Protein AF-A0A2V6SQY6-F1 (afdb_monomer)

Secondary structure (DSSP, 8-state):
---------HHHHHHHHHHHHHHHHHHHHTT-THHHHHHHHHHHHHHHHHHHHHHHHHHHHH----TT-HHHHHHHHHHHHHHHHHHHHHHHHHHHHHHHHHT---S-------S----

Nearest PDB structures (foldseek):
  7a0g-assembly1_EEE  TM=5.082E-01  e=3.969E+00  Serratia marcescens
  8qae-assembly2_C-2  TM=4.032E-01  e=2.408E+00  synthetic construct
  8b6h-assembly1_EG  TM=2.351E-01  e=9.649E+00  Tetrahymena thermophila SB210

Radius of gyration: 26.0 Å; Cα contacts (8 Å, |Δi|>4): 84; chains: 1; bounding box: 54×72×70 Å

Structure (mmCIF, N/CA/C/O backbone):
data_AF-A0A2V6SQY6-F1
#
_entry.id   AF-A0A2V6SQY6-F1
#
loop_
_atom_site.group_PDB
_atom_site.id
_atom_site.type_symbol
_atom_site.label_atom_id
_atom_site.label_alt_id
_atom_site.label_comp_id
_atom_site.label_asym_id
_atom_site.label_entity_id
_atom_site.label_seq_id
_atom_site.pdbx_PDB_ins_code
_atom_site.Cartn_x
_atom_site.Cartn_y
_atom_site.Cartn_z
_atom_site.occupancy
_atom_site.B_iso_or_equiv
_atom_site.auth_seq_id
_atom_site.auth_comp_id
_atom_site.auth_asym_id
_atom_site.auth_atom_id
_atom_site.pdbx_PDB_model_num
ATOM 1 N N . ARG A 1 1 ? -31.218 41.087 7.280 1.00 49.12 1 ARG A N 1
ATOM 2 C CA . ARG A 1 1 ? -30.925 39.634 7.186 1.00 49.12 1 ARG A CA 1
ATOM 3 C C . ARG A 1 1 ? -29.531 39.347 7.756 1.00 49.12 1 ARG A C 1
ATOM 5 O O . ARG A 1 1 ? -28.552 39.752 7.157 1.00 49.12 1 ARG A O 1
ATOM 12 N N . ARG A 1 2 ? -29.494 38.678 8.918 1.00 48.53 2 ARG A N 1
ATOM 13 C CA . ARG A 1 2 ? -28.630 37.532 9.281 1.00 48.53 2 ARG A CA 1
ATOM 14 C C . ARG A 1 2 ? -27.118 37.610 8.977 1.00 48.53 2 ARG A C 1
ATOM 16 O O . ARG A 1 2 ? -26.691 37.220 7.900 1.00 48.53 2 ARG A O 1
ATOM 23 N N . ARG A 1 3 ? -26.303 37.914 9.995 1.00 53.31 3 ARG A N 1
ATOM 24 C CA . ARG A 1 3 ? -24.938 37.366 10.115 1.00 53.31 3 ARG A CA 1
ATOM 25 C C . ARG A 1 3 ? -24.987 36.143 11.029 1.00 53.31 3 ARG A C 1
ATOM 27 O O . ARG A 1 3 ? -24.810 36.246 12.236 1.00 53.31 3 ARG A O 1
ATOM 34 N N . GLY A 1 4 ? -25.312 34.994 10.442 1.00 61.53 4 GLY A N 1
ATOM 35 C CA . GLY A 1 4 ? -25.119 33.696 11.081 1.00 61.53 4 GLY A CA 1
ATOM 36 C C . GLY A 1 4 ? -23.665 33.297 10.900 1.00 61.53 4 GLY A C 1
ATOM 37 O O . GLY A 1 4 ? -23.324 32.664 9.907 1.00 61.53 4 GLY A O 1
ATOM 38 N N . VAL A 1 5 ? -22.796 33.725 11.811 1.00 61.88 5 VAL A N 1
ATOM 39 C CA . VAL A 1 5 ? -21.428 33.208 11.849 1.00 61.88 5 VAL A CA 1
ATOM 40 C C . VAL A 1 5 ? -21.548 31.752 12.287 1.00 61.88 5 VAL A C 1
ATOM 42 O O . VAL A 1 5 ? -22.080 31.472 13.362 1.00 61.88 5 VAL A O 1
ATOM 45 N N . SER A 1 6 ? -21.155 30.821 11.418 1.00 61.44 6 SER A N 1
ATOM 46 C CA . SER A 1 6 ? -21.164 29.394 11.733 1.00 61.44 6 SER A CA 1
ATOM 47 C C . SER A 1 6 ? -20.379 29.164 13.027 1.00 61.44 6 SER A C 1
ATOM 49 O O . SER A 1 6 ? -19.166 29.349 13.069 1.00 61.44 6 SER A O 1
ATOM 51 N N . LYS A 1 7 ? -21.075 28.739 14.087 1.00 53.69 7 LYS A N 1
ATOM 52 C CA . LYS A 1 7 ? -20.487 28.321 15.373 1.00 53.69 7 LYS A CA 1
ATOM 53 C C . LYS A 1 7 ? -19.759 26.965 15.258 1.00 53.69 7 LYS A C 1
ATOM 55 O O . LYS A 1 7 ? -19.324 26.402 16.260 1.00 53.69 7 LYS A O 1
ATOM 60 N N . TYR A 1 8 ? -19.637 26.423 14.043 1.00 56.97 8 TYR A N 1
ATOM 61 C CA . TYR A 1 8 ? -18.950 25.174 13.741 1.00 56.97 8 TYR A CA 1
ATOM 62 C C . TYR A 1 8 ? -17.545 25.480 13.220 1.00 56.97 8 TYR A C 1
ATOM 64 O O . TYR A 1 8 ? -17.357 25.817 12.053 1.00 56.97 8 TYR A O 1
ATOM 72 N N . GLY A 1 9 ? -16.548 25.377 14.100 1.00 65.25 9 GLY A N 1
ATOM 73 C CA . GLY A 1 9 ? -15.145 25.463 13.703 1.00 65.25 9 GLY A CA 1
ATOM 74 C C . GLY A 1 9 ? -14.742 24.274 12.825 1.00 65.25 9 GLY A C 1
ATOM 75 O O . GLY A 1 9 ? -15.086 23.132 13.137 1.00 65.25 9 GLY A O 1
ATOM 76 N N . LEU A 1 10 ? -13.972 24.537 11.763 1.00 68.81 10 LEU A N 1
ATOM 77 C CA . LEU A 1 10 ? -13.472 23.534 10.804 1.00 68.81 10 LEU A CA 1
ATOM 78 C C . LEU A 1 10 ? -12.793 22.328 11.481 1.00 68.81 10 LEU A C 1
ATOM 80 O O . LEU A 1 10 ? -12.928 21.199 11.015 1.00 68.81 10 LEU A O 1
ATOM 84 N N . GLY A 1 11 ? -12.138 22.539 12.629 1.00 73.88 11 GLY A N 1
ATOM 85 C CA . GLY A 1 11 ? -11.499 21.467 13.399 1.00 73.88 11 GLY A CA 1
ATOM 86 C C . GLY A 1 11 ? -12.468 20.399 13.926 1.00 73.88 11 GLY A C 1
ATOM 87 O O . GLY A 1 11 ? -12.087 19.235 14.046 1.00 73.88 11 GLY A O 1
ATOM 88 N N . ARG A 1 12 ? -13.734 20.751 14.196 1.00 75.00 12 ARG A N 1
ATOM 89 C CA . ARG A 1 12 ? -14.744 19.777 14.644 1.00 75.00 12 ARG A CA 1
ATOM 90 C C . ARG A 1 12 ? -15.246 18.930 13.479 1.00 75.00 12 ARG A C 1
ATOM 92 O O . ARG A 1 12 ? -15.415 17.729 13.649 1.00 75.00 12 ARG A O 1
ATOM 99 N N . THR A 1 13 ? -15.420 19.524 12.301 1.00 82.94 13 THR A N 1
ATOM 100 C CA . THR A 1 13 ? -15.881 18.811 11.102 1.00 82.94 13 THR A CA 1
ATOM 101 C C . THR A 1 13 ? -14.870 17.758 10.651 1.00 82.94 13 THR A C 1
ATOM 103 O O . THR A 1 13 ? -15.262 16.626 10.391 1.00 82.94 13 THR A O 1
ATOM 106 N N . VAL A 1 14 ? -13.569 18.084 10.638 1.00 84.75 14 VAL A N 1
ATOM 107 C CA . VAL A 1 14 ? -12.508 17.117 10.289 1.00 84.75 14 VAL A CA 1
ATOM 108 C C . VAL A 1 14 ? -12.471 15.958 11.284 1.00 84.75 14 VAL A C 1
ATOM 110 O O . VAL A 1 14 ? -12.418 14.804 10.870 1.00 84.75 14 VAL A O 1
ATOM 113 N N . ARG A 1 15 ? -12.566 16.241 12.592 1.00 84.50 15 ARG A N 1
ATOM 114 C CA . ARG A 1 15 ? -12.588 15.191 13.620 1.00 84.50 15 ARG A CA 1
ATOM 115 C C . ARG A 1 15 ? -13.787 14.261 13.452 1.00 84.50 15 ARG A C 1
ATOM 117 O O . ARG A 1 15 ? -13.608 13.054 13.493 1.00 84.50 15 ARG A O 1
ATOM 124 N N . VAL A 1 16 ? -14.977 14.816 13.221 1.00 87.12 16 VAL A N 1
ATOM 125 C CA . VAL A 1 16 ? -16.194 14.022 12.988 1.00 87.12 16 VAL A CA 1
ATOM 126 C C . VAL A 1 16 ? -16.062 13.169 11.724 1.00 87.12 16 VAL A C 1
ATOM 128 O O . VAL A 1 16 ? -16.469 12.016 11.725 1.00 87.12 16 VAL A O 1
ATOM 131 N N . LEU A 1 17 ? -15.460 13.692 10.654 1.00 88.38 17 LEU A N 1
ATOM 132 C CA . LEU A 1 17 ? -15.274 12.944 9.409 1.00 88.38 17 LEU A CA 1
ATOM 133 C C . LEU A 1 17 ? -14.287 11.778 9.584 1.00 88.38 17 LEU A C 1
ATOM 135 O O . LEU A 1 17 ? -14.573 10.665 9.143 1.00 88.38 17 LEU A O 1
ATOM 139 N N . LEU A 1 18 ? -13.166 12.009 10.276 1.00 88.06 18 LEU A N 1
ATOM 140 C CA . LEU A 1 18 ? -12.207 10.959 10.638 1.00 88.06 18 LEU A CA 1
ATOM 141 C C . LEU A 1 18 ? -12.836 9.901 11.557 1.00 88.06 18 LEU A C 1
ATOM 143 O O . LEU A 1 18 ? -12.584 8.710 11.379 1.00 88.06 18 LEU A O 1
ATOM 147 N N . ASP A 1 19 ? -13.678 10.321 12.501 1.00 90.62 19 ASP A N 1
ATOM 148 C CA . ASP A 1 19 ? -14.378 9.426 13.426 1.00 90.62 19 ASP A CA 1
ATOM 149 C C . ASP A 1 19 ? -15.385 8.537 12.683 1.00 90.62 19 ASP A C 1
ATOM 151 O O . ASP A 1 19 ? -15.361 7.316 12.811 1.00 90.62 19 ASP A O 1
ATOM 155 N N . LEU A 1 20 ? -16.185 9.116 11.782 1.00 90.50 20 LEU A N 1
ATOM 156 C CA . LEU A 1 20 ? -17.099 8.362 10.918 1.00 90.50 20 LEU A CA 1
ATOM 157 C C . LEU A 1 20 ? -16.364 7.370 10.010 1.00 90.50 20 LEU A C 1
ATOM 159 O O . LEU A 1 20 ? -16.831 6.244 9.830 1.00 90.50 20 LEU A O 1
ATOM 163 N N . LEU A 1 21 ? -15.218 7.766 9.446 1.00 88.62 21 LEU A N 1
ATOM 164 C CA . LEU A 1 21 ? -14.379 6.872 8.645 1.00 88.62 21 LEU A CA 1
ATOM 165 C C . LEU A 1 21 ? -13.893 5.699 9.499 1.00 88.62 21 LEU A C 1
ATOM 167 O O . LEU A 1 21 ? -14.022 4.550 9.085 1.00 88.62 21 LEU A O 1
ATOM 171 N N . THR A 1 22 ? -13.410 5.989 10.705 1.00 87.12 22 THR A N 1
ATOM 172 C CA . THR A 1 22 ? -12.917 4.993 11.661 1.00 87.12 22 THR A CA 1
ATOM 173 C C . THR A 1 22 ? -14.022 4.022 12.068 1.00 87.12 22 THR A C 1
ATOM 175 O O . THR A 1 22 ? -13.842 2.813 11.951 1.00 87.12 22 THR A O 1
ATOM 178 N N . VAL A 1 23 ? -15.198 4.522 12.456 1.00 88.88 23 VAL A N 1
ATOM 179 C CA . VAL A 1 23 ? -16.357 3.699 12.830 1.00 88.88 23 VAL A CA 1
ATOM 180 C C . VAL A 1 23 ? -16.814 2.831 11.659 1.00 88.88 23 VAL A C 1
ATOM 182 O O . VAL A 1 23 ? -16.998 1.626 11.824 1.00 88.88 23 VAL A O 1
ATOM 185 N N . LYS A 1 24 ? -16.940 3.398 10.453 1.00 86.19 24 LYS A N 1
ATOM 186 C CA . LYS A 1 24 ? -17.293 2.628 9.252 1.00 86.19 24 LYS A CA 1
ATOM 187 C C . LYS A 1 24 ? -16.254 1.544 8.962 1.00 86.19 24 LYS A C 1
ATOM 189 O O . LYS A 1 24 ? -16.621 0.417 8.640 1.00 86.19 24 LYS A O 1
ATOM 194 N N . PHE A 1 25 ? -14.972 1.878 9.086 1.00 86.81 25 PHE A N 1
ATOM 195 C CA . PHE A 1 25 ? -13.876 0.940 8.888 1.00 86.81 25 PHE A CA 1
ATOM 196 C C . PHE A 1 25 ? -13.937 -0.216 9.894 1.00 86.81 25 PHE A C 1
ATOM 198 O O . PHE A 1 25 ? -13.915 -1.374 9.487 1.00 86.81 25 PHE A O 1
ATOM 205 N N . LEU A 1 26 ? -14.085 0.084 11.186 1.00 85.44 26 LEU A N 1
ATOM 206 C CA . LEU A 1 26 ? -14.214 -0.913 12.252 1.00 85.44 26 LEU A CA 1
ATOM 207 C C . LEU A 1 26 ? -15.434 -1.816 12.043 1.00 85.44 26 LEU A C 1
ATOM 209 O O . LEU A 1 26 ? -15.310 -3.031 12.174 1.00 85.44 26 LEU A O 1
ATOM 213 N N . MET A 1 27 ? -16.586 -1.253 11.665 1.00 82.50 27 MET A N 1
ATOM 214 C CA . MET A 1 27 ? -17.803 -2.038 11.431 1.00 82.50 27 MET A CA 1
ATOM 215 C C . MET A 1 27 ? -17.701 -2.955 10.205 1.00 82.50 27 MET A C 1
ATOM 217 O O . MET A 1 27 ? -18.150 -4.095 10.273 1.00 82.50 27 MET A O 1
ATOM 221 N N . SER A 1 28 ? -17.121 -2.490 9.092 1.00 78.31 28 SER A N 1
ATOM 222 C CA . SER A 1 28 ? -17.023 -3.297 7.863 1.00 78.31 28 SER A CA 1
ATOM 223 C C . SER A 1 28 ? -15.827 -4.247 7.829 1.00 78.31 28 SER A C 1
ATOM 225 O O . SER A 1 28 ? -15.929 -5.305 7.215 1.00 78.31 28 SER A O 1
ATOM 227 N N . TYR A 1 29 ? -14.695 -3.879 8.437 1.00 79.19 29 TYR A N 1
ATOM 228 C CA . TYR A 1 29 ? -13.411 -4.568 8.241 1.00 79.19 29 TYR A CA 1
ATOM 229 C C . TYR A 1 29 ? -12.714 -4.976 9.544 1.00 79.19 29 TYR A C 1
ATOM 231 O O . TYR A 1 29 ? -11.664 -5.614 9.488 1.00 79.19 29 TYR A O 1
ATOM 239 N N . GLY A 1 30 ? -13.289 -4.672 10.713 1.00 77.94 30 GLY A N 1
ATOM 240 C CA . GLY A 1 30 ? -12.688 -4.975 12.017 1.00 77.94 30 GLY A CA 1
ATOM 241 C C . GLY A 1 30 ? -12.479 -6.466 12.305 1.00 77.94 30 GLY A C 1
ATOM 242 O O . GLY A 1 30 ? -11.684 -6.804 13.174 1.00 77.94 30 GLY A O 1
ATOM 243 N N . THR A 1 31 ? -13.141 -7.367 11.571 1.00 78.75 31 THR A N 1
ATOM 244 C CA . THR A 1 31 ? -12.971 -8.824 11.714 1.00 78.75 31 THR A CA 1
ATOM 245 C C . THR A 1 31 ? -12.030 -9.438 10.672 1.00 78.75 31 THR A C 1
ATOM 247 O O . THR A 1 31 ? -11.520 -10.534 10.894 1.00 78.75 31 THR A O 1
ATOM 250 N N . ARG A 1 32 ? -11.804 -8.768 9.531 1.00 86.44 32 ARG A N 1
ATOM 251 C CA . ARG A 1 32 ? -10.995 -9.261 8.395 1.00 86.44 32 ARG A CA 1
ATOM 252 C C . ARG A 1 32 ? -10.217 -8.120 7.718 1.00 86.44 32 ARG A C 1
ATOM 254 O O . ARG A 1 32 ? -10.480 -7.785 6.558 1.00 86.44 32 ARG A O 1
ATOM 261 N N . PRO A 1 33 ? -9.253 -7.502 8.418 1.00 86.31 33 PRO A N 1
ATOM 262 C C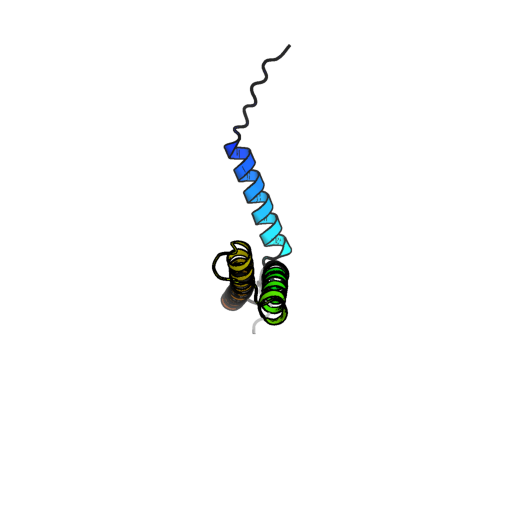A . PRO A 1 33 ? -8.533 -6.328 7.923 1.00 86.31 33 PRO A CA 1
ATOM 263 C C . PRO A 1 33 ? -7.665 -6.611 6.685 1.00 86.31 33 PRO A C 1
ATOM 265 O O . PRO A 1 33 ? -7.372 -5.681 5.929 1.00 86.31 33 PRO A O 1
ATOM 268 N N . ILE A 1 34 ? -7.307 -7.873 6.403 1.00 91.94 34 ILE A N 1
ATOM 269 C CA . ILE A 1 34 ? -6.564 -8.223 5.184 1.00 91.94 34 ILE A CA 1
ATOM 270 C C . ILE A 1 34 ? -7.358 -7.937 3.904 1.00 91.94 34 ILE A C 1
ATOM 272 O O . ILE A 1 34 ? -6.762 -7.666 2.869 1.00 91.94 34 ILE A O 1
ATOM 276 N N . GLN A 1 35 ? -8.693 -7.960 3.946 1.00 90.19 35 GLN A N 1
ATOM 277 C CA . GLN A 1 35 ? -9.505 -7.807 2.735 1.00 90.19 35 GLN A CA 1
ATOM 278 C C . GLN A 1 35 ? -9.396 -6.400 2.141 1.00 90.19 35 GLN A C 1
ATOM 280 O O . GLN A 1 35 ? -9.376 -6.246 0.923 1.00 90.19 35 GLN A O 1
ATOM 285 N N . ILE A 1 36 ? -9.286 -5.377 2.989 1.00 91.75 36 ILE A N 1
ATOM 286 C CA . ILE A 1 36 ? -9.155 -3.989 2.542 1.00 91.75 36 ILE A CA 1
ATOM 287 C C . ILE A 1 36 ? -7.700 -3.629 2.249 1.00 91.75 36 ILE A C 1
ATOM 289 O O . ILE A 1 36 ? -7.385 -3.186 1.146 1.00 91.75 36 ILE A O 1
ATOM 293 N N . PHE A 1 37 ? -6.794 -3.860 3.201 1.00 93.81 37 PHE A N 1
ATOM 294 C CA . PHE A 1 37 ? -5.391 -3.492 3.027 1.00 93.81 37 PHE A CA 1
ATOM 295 C C . PHE A 1 37 ? -4.664 -4.408 2.042 1.00 93.81 37 PHE A C 1
ATOM 297 O O . PHE A 1 37 ? -3.816 -3.938 1.293 1.00 93.81 37 PHE A O 1
ATOM 304 N N . GLY A 1 38 ? -5.027 -5.688 1.975 1.00 94.44 38 GLY A N 1
ATOM 305 C CA . GLY A 1 38 ? -4.495 -6.615 0.980 1.00 94.44 38 GLY A CA 1
ATOM 306 C C . GLY A 1 38 ? -4.908 -6.229 -0.437 1.00 94.44 38 GLY A C 1
ATOM 307 O O . GLY A 1 38 ? -4.051 -6.164 -1.312 1.00 94.44 38 GLY A O 1
ATOM 308 N N . LEU A 1 39 ? -6.183 -5.890 -0.670 1.00 94.88 39 LEU A N 1
ATOM 309 C CA . LEU A 1 39 ? -6.647 -5.456 -1.994 1.00 94.88 39 LEU A CA 1
ATOM 310 C C . LEU A 1 39 ? -5.989 -4.137 -2.425 1.00 94.88 39 LEU A C 1
ATOM 312 O O . LEU A 1 39 ? -5.519 -4.027 -3.557 1.00 94.88 39 LEU A O 1
ATOM 316 N N . LEU A 1 40 ? -5.904 -3.158 -1.518 1.00 95.94 40 LEU A N 1
ATOM 317 C CA . LEU A 1 40 ? -5.193 -1.902 -1.775 1.00 95.94 40 LEU A CA 1
ATOM 318 C C . LEU A 1 40 ? -3.705 -2.142 -2.038 1.00 95.94 40 LEU A C 1
ATOM 320 O O . LEU A 1 40 ? -3.150 -1.581 -2.978 1.00 95.94 40 LEU A O 1
ATOM 324 N N . GLY A 1 41 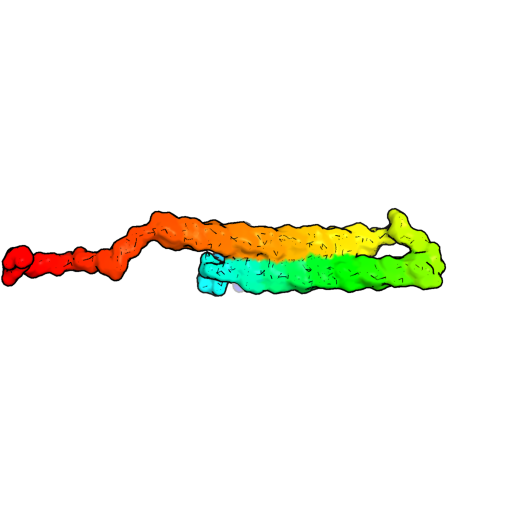? -3.068 -3.003 -1.246 1.00 97.06 41 GLY A N 1
ATOM 325 C CA . GLY A 1 41 ? -1.662 -3.343 -1.401 1.00 97.06 41 GLY A CA 1
ATOM 326 C C . GLY A 1 41 ? -1.360 -4.049 -2.720 1.00 97.06 41 GLY A C 1
ATOM 327 O O . GLY A 1 41 ? -0.391 -3.696 -3.386 1.00 97.06 41 GLY A O 1
ATOM 328 N N . LEU A 1 42 ? -2.225 -4.971 -3.153 1.00 97.31 42 LEU A N 1
ATOM 329 C CA . LEU A 1 42 ? -2.132 -5.612 -4.466 1.00 97.31 42 LEU A CA 1
ATOM 330 C C . LEU A 1 42 ? -2.341 -4.615 -5.609 1.00 97.31 42 LEU A C 1
ATOM 332 O O . LEU A 1 42 ? -1.604 -4.663 -6.589 1.00 97.31 42 LEU A O 1
ATOM 336 N N . GLY A 1 43 ? -3.297 -3.691 -5.485 1.00 97.75 43 GLY A N 1
ATOM 337 C CA . GLY A 1 43 ? -3.529 -2.660 -6.498 1.00 97.75 43 GLY A CA 1
ATOM 338 C C . GLY A 1 43 ? -2.344 -1.703 -6.640 1.00 97.75 43 GLY A C 1
ATOM 339 O O . GLY A 1 43 ? -1.827 -1.503 -7.738 1.00 97.75 43 GLY A O 1
ATOM 340 N N . VAL A 1 44 ? -1.876 -1.144 -5.522 1.00 97.81 44 VAL A N 1
ATOM 341 C CA . VAL A 1 44 ? -0.764 -0.181 -5.487 1.00 97.81 44 VAL A CA 1
ATOM 342 C C . VAL A 1 44 ? 0.557 -0.855 -5.863 1.00 97.81 44 VAL A C 1
ATOM 344 O O . VAL A 1 44 ? 1.275 -0.366 -6.735 1.00 97.81 44 VAL A O 1
ATOM 347 N N . GLY A 1 45 ? 0.857 -2.007 -5.262 1.00 97.88 45 GLY A N 1
ATOM 348 C CA . GLY A 1 45 ? 2.064 -2.775 -5.558 1.00 97.88 45 GLY A CA 1
ATOM 349 C C . GLY A 1 45 ? 2.072 -3.306 -6.989 1.00 97.88 45 GLY A C 1
ATOM 350 O O . GLY A 1 45 ? 3.087 -3.202 -7.672 1.00 97.88 45 GLY A O 1
ATOM 351 N N . GLY A 1 46 ? 0.929 -3.791 -7.481 1.00 98.00 46 GLY A N 1
ATOM 352 C CA . GLY A 1 46 ? 0.754 -4.224 -8.866 1.00 98.00 46 GLY A CA 1
ATOM 353 C C . GLY A 1 46 ? 0.988 -3.092 -9.864 1.00 98.00 46 GLY A C 1
ATOM 354 O O . GLY A 1 46 ? 1.719 -3.280 -10.833 1.00 98.00 46 GLY A O 1
ATOM 355 N N . ALA A 1 47 ? 0.464 -1.891 -9.600 1.00 97.75 47 ALA A N 1
ATOM 356 C CA . ALA A 1 47 ? 0.753 -0.713 -10.418 1.00 97.75 47 ALA A CA 1
ATOM 357 C C . ALA A 1 47 ? 2.255 -0.371 -10.425 1.00 97.75 47 ALA A C 1
ATOM 359 O O . ALA A 1 47 ? 2.814 -0.071 -11.481 1.00 97.75 47 ALA A O 1
ATOM 360 N N . GLY A 1 48 ? 2.923 -0.474 -9.271 1.00 97.38 48 GLY A N 1
ATOM 361 C CA . GLY A 1 48 ? 4.374 -0.315 -9.161 1.00 97.38 48 GLY A CA 1
ATOM 362 C C . GLY A 1 48 ? 5.159 -1.348 -9.976 1.00 97.38 48 GLY A C 1
ATOM 363 O O . GLY A 1 48 ? 6.090 -0.981 -10.689 1.00 97.38 48 GLY A O 1
ATOM 364 N N . LEU A 1 49 ? 4.750 -2.621 -9.936 1.00 97.31 49 LEU A N 1
ATOM 365 C CA . LEU A 1 49 ? 5.362 -3.699 -10.720 1.00 97.31 49 LEU A CA 1
ATOM 366 C C . LEU A 1 49 ? 5.162 -3.506 -12.224 1.00 97.31 49 LEU A C 1
ATOM 368 O O . LEU A 1 49 ? 6.105 -3.701 -12.986 1.00 97.31 49 LEU A O 1
ATOM 372 N N . VAL A 1 50 ? 3.970 -3.087 -12.656 1.00 97.38 50 VAL A N 1
ATOM 373 C CA . VAL A 1 50 ? 3.694 -2.778 -14.066 1.00 97.38 50 VAL A CA 1
ATOM 374 C C . VAL A 1 50 ? 4.568 -1.616 -14.534 1.00 97.38 50 VAL A C 1
ATOM 376 O O . VAL A 1 50 ? 5.245 -1.737 -15.553 1.00 97.38 50 VAL A O 1
ATOM 379 N N . LEU A 1 51 ? 4.618 -0.514 -13.779 1.00 95.19 51 LEU A N 1
ATOM 380 C CA . LEU A 1 51 ? 5.466 0.635 -14.111 1.00 95.19 51 LEU A CA 1
ATOM 381 C C . LEU A 1 51 ? 6.950 0.259 -14.149 1.00 95.19 51 LEU A C 1
ATOM 383 O O . LEU A 1 51 ? 7.644 0.598 -15.105 1.00 95.19 51 LEU A O 1
ATOM 387 N N . GLY A 1 52 ? 7.431 -0.472 -13.143 1.00 94.12 52 GLY A N 1
ATOM 388 C CA . GLY A 1 52 ? 8.805 -0.964 -13.093 1.00 94.12 52 GLY A CA 1
ATOM 389 C C . GLY A 1 52 ? 9.125 -1.873 -14.279 1.00 94.12 52 GLY A C 1
ATOM 390 O O . GLY A 1 52 ? 10.133 -1.668 -14.948 1.00 94.12 52 GLY A O 1
ATOM 391 N N . GLY A 1 53 ? 8.230 -2.809 -14.599 1.00 94.12 53 GLY A N 1
ATOM 392 C CA . GLY A 1 53 ? 8.367 -3.727 -15.728 1.00 94.12 53 GLY A CA 1
ATOM 393 C C . GLY A 1 53 ? 8.423 -3.013 -17.078 1.00 94.12 53 GLY A C 1
ATOM 394 O O . GLY A 1 53 ? 9.278 -3.337 -17.900 1.00 94.12 53 GLY A O 1
ATOM 395 N N . LEU A 1 54 ? 7.582 -1.996 -17.293 1.00 93.38 54 LEU A N 1
ATOM 396 C CA . LEU A 1 54 ? 7.613 -1.173 -18.508 1.00 93.38 54 LEU A CA 1
ATOM 397 C C . LEU A 1 54 ? 8.951 -0.433 -18.662 1.00 93.38 54 LEU A C 1
ATOM 399 O O . LEU A 1 54 ? 9.526 -0.418 -19.751 1.00 93.38 54 LEU A O 1
ATOM 403 N N . LEU A 1 55 ? 9.480 0.135 -17.574 1.00 92.06 55 LEU A N 1
ATOM 404 C CA . LEU A 1 55 ? 10.773 0.832 -17.582 1.00 92.06 55 LEU A CA 1
ATOM 405 C C . LEU A 1 55 ? 11.944 -0.134 -17.792 1.00 92.06 55 LEU A C 1
ATOM 407 O O . LEU A 1 55 ? 12.876 0.171 -18.537 1.00 92.06 55 LEU A O 1
ATOM 411 N N . SER A 1 56 ? 11.897 -1.310 -17.166 1.00 90.75 56 SER A N 1
ATOM 412 C CA . SER A 1 56 ? 12.881 -2.373 -17.371 1.00 90.75 56 SER A CA 1
ATOM 413 C C . SER A 1 56 ? 12.868 -2.873 -18.815 1.00 90.75 56 SER A C 1
ATOM 415 O O . SER A 1 56 ? 13.930 -3.036 -19.412 1.00 90.75 56 SER A O 1
ATOM 417 N N . PHE A 1 57 ? 11.688 -3.051 -19.411 1.00 91.75 57 PHE A N 1
ATOM 418 C CA . PHE A 1 57 ? 11.557 -3.421 -20.818 1.00 91.75 57 PHE A CA 1
ATOM 419 C C . PHE A 1 57 ? 12.160 -2.351 -21.737 1.00 91.75 57 PHE A C 1
ATOM 421 O O . PHE A 1 57 ? 12.971 -2.665 -22.609 1.00 91.75 57 PHE A O 1
ATOM 428 N N . GLU A 1 58 ? 11.854 -1.072 -21.497 1.00 89.56 58 GLU A N 1
ATOM 429 C CA . GLU A 1 58 ? 12.446 0.035 -22.253 1.00 89.56 58 GLU A CA 1
ATOM 430 C C . GLU A 1 58 ? 13.978 0.078 -22.118 1.00 89.56 58 GLU A C 1
ATOM 432 O O . GLU A 1 58 ? 14.678 0.300 -23.110 1.00 89.56 58 GLU A O 1
ATOM 437 N N . ARG A 1 59 ? 14.524 -0.191 -20.924 1.00 87.69 59 ARG A N 1
ATOM 438 C CA . ARG A 1 59 ? 15.978 -0.254 -20.696 1.00 87.69 59 ARG A CA 1
ATOM 439 C C . ARG A 1 59 ? 16.656 -1.324 -21.539 1.00 87.69 59 ARG A C 1
ATOM 441 O O . ARG A 1 59 ? 17.763 -1.082 -22.027 1.00 87.69 59 ARG A O 1
ATOM 448 N N . ILE A 1 60 ? 16.035 -2.498 -21.628 1.00 90.06 60 ILE A N 1
ATOM 449 C CA . ILE A 1 60 ? 16.589 -3.674 -22.306 1.00 90.06 60 ILE A CA 1
ATOM 450 C C . ILE A 1 60 ? 16.505 -3.489 -23.822 1.00 90.06 60 ILE A C 1
ATOM 452 O O . ILE A 1 60 ? 17.483 -3.743 -24.514 1.00 90.06 60 ILE A O 1
ATOM 456 N N . VAL A 1 61 ? 15.373 -2.992 -24.332 1.00 91.62 61 VAL A N 1
ATOM 457 C CA . VAL A 1 61 ? 15.140 -2.867 -25.779 1.00 91.62 61 VAL A CA 1
ATOM 458 C C . VAL A 1 61 ? 15.768 -1.604 -26.370 1.00 91.62 61 VAL A C 1
ATOM 460 O O . VAL A 1 61 ? 16.383 -1.668 -27.429 1.00 91.62 61 VAL A O 1
ATOM 463 N N . ARG A 1 62 ? 15.625 -0.443 -25.716 1.00 84.50 62 ARG A N 1
ATOM 464 C CA . ARG A 1 62 ? 16.116 0.850 -26.242 1.00 84.50 62 ARG A CA 1
ATOM 465 C C . ARG A 1 62 ? 17.456 1.284 -25.669 1.00 84.50 62 ARG A C 1
ATOM 467 O O . ARG A 1 62 ? 17.983 2.309 -26.086 1.00 84.50 62 ARG A O 1
ATOM 474 N N . GLY A 1 63 ? 17.984 0.583 -24.667 1.00 82.62 63 GLY A N 1
ATOM 475 C CA . GLY A 1 63 ? 19.215 0.998 -23.996 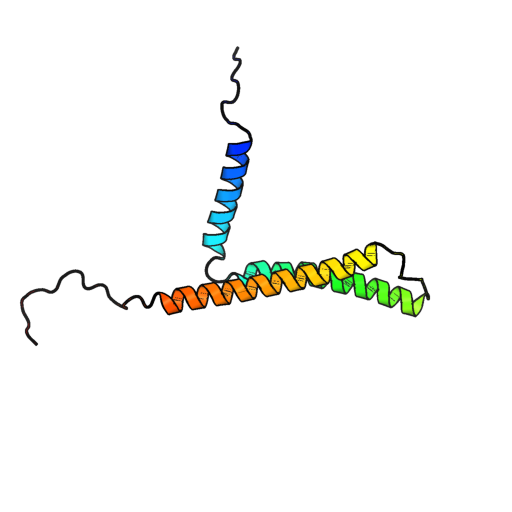1.00 82.62 63 GLY A CA 1
ATOM 476 C C . GLY A 1 63 ? 19.083 2.288 -23.172 1.00 82.62 63 GLY A C 1
ATOM 477 O O . GLY A 1 63 ? 20.096 2.814 -22.717 1.00 82.62 63 GLY A O 1
ATOM 478 N N . SER A 1 64 ? 17.865 2.811 -22.965 1.00 79.19 64 SER A N 1
ATOM 479 C CA . SER A 1 64 ? 17.649 4.116 -22.322 1.00 79.19 64 SER A CA 1
ATOM 480 C C . SER A 1 64 ? 18.152 4.118 -20.873 1.00 79.19 64 SER A C 1
ATOM 482 O O . SER A 1 64 ? 17.767 3.237 -20.107 1.00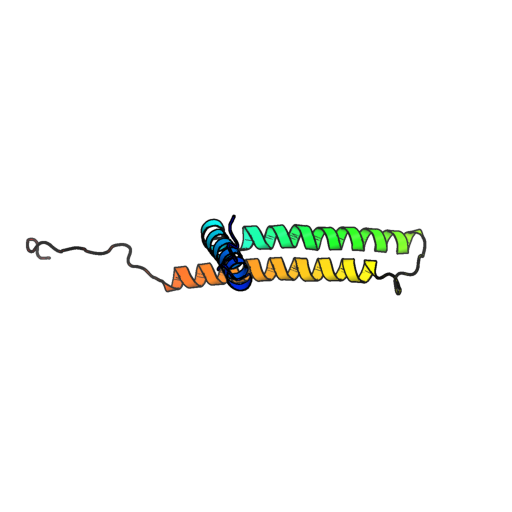 79.19 64 SER A O 1
ATOM 484 N N . PRO A 1 65 ? 18.936 5.118 -20.434 1.00 78.56 65 PRO A N 1
ATOM 485 C CA . PRO A 1 65 ? 19.392 5.206 -19.052 1.00 78.56 65 PRO A CA 1
ATOM 486 C C . PRO A 1 65 ? 18.222 5.384 -18.068 1.00 78.56 65 PRO A C 1
ATOM 488 O O . PRO A 1 65 ? 17.315 6.193 -18.278 1.00 78.56 65 PRO A O 1
ATOM 491 N N . LEU A 1 66 ? 18.266 4.615 -16.974 1.00 75.75 66 LEU A N 1
ATOM 492 C CA . LEU A 1 66 ? 17.233 4.560 -15.927 1.00 75.75 66 LEU A CA 1
ATOM 493 C C . LEU A 1 66 ? 17.533 5.461 -14.719 1.00 75.75 66 LEU A C 1
ATOM 495 O O . LEU A 1 66 ? 16.609 5.882 -14.029 1.00 75.75 66 LEU A O 1
ATOM 499 N N . ALA A 1 67 ? 18.809 5.784 -14.485 1.00 69.44 67 ALA A N 1
ATOM 500 C CA . ALA A 1 67 ? 19.301 6.350 -13.225 1.00 69.44 67 ALA A CA 1
ATOM 501 C C . ALA A 1 67 ? 18.755 7.748 -12.861 1.00 69.44 67 ALA A C 1
ATOM 503 O O . ALA A 1 67 ? 18.751 8.095 -11.688 1.00 69.44 67 ALA A O 1
ATOM 504 N N . ASN A 1 68 ? 18.238 8.521 -13.825 1.00 73.06 68 ASN A N 1
ATOM 505 C CA . ASN A 1 68 ? 17.758 9.897 -13.603 1.00 73.06 68 ASN A CA 1
ATOM 506 C C . ASN A 1 68 ? 16.250 10.075 -13.840 1.00 73.06 68 ASN A C 1
ATOM 508 O O . ASN A 1 68 ? 15.772 11.189 -14.054 1.00 73.06 68 ASN A O 1
ATOM 512 N N . ARG A 1 69 ? 15.477 8.984 -13.854 1.00 82.81 69 ARG A N 1
ATOM 513 C CA . ARG A 1 69 ? 14.035 9.037 -14.125 1.00 82.81 69 ARG A CA 1
ATOM 514 C C . ARG A 1 69 ? 13.260 8.989 -12.796 1.00 82.81 69 ARG A C 1
ATOM 516 O O . ARG A 1 69 ? 13.217 7.924 -12.180 1.00 82.81 69 ARG A O 1
ATOM 523 N N . PRO A 1 70 ? 12.574 10.071 -12.367 1.00 88.31 70 PRO A N 1
ATOM 524 C CA . PRO A 1 70 ? 11.801 10.073 -11.114 1.00 88.31 70 PRO A CA 1
ATOM 525 C C . PRO A 1 70 ? 10.680 9.022 -11.103 1.00 88.31 70 PRO A C 1
ATOM 527 O O . PRO A 1 70 ? 10.257 8.559 -10.048 1.00 88.31 70 PRO A O 1
ATOM 530 N N . ILE A 1 71 ? 10.238 8.582 -12.283 1.00 90.31 71 ILE A N 1
ATOM 531 C CA . ILE A 1 71 ? 9.212 7.550 -12.436 1.00 90.31 71 ILE A CA 1
ATOM 532 C C . ILE A 1 71 ? 9.690 6.150 -12.008 1.00 90.31 71 ILE A C 1
ATOM 534 O O . ILE A 1 71 ? 8.872 5.334 -11.597 1.00 90.31 71 ILE A O 1
ATOM 538 N N . LEU A 1 72 ? 11.005 5.882 -12.027 1.00 91.25 72 LEU A N 1
ATOM 539 C CA . LEU A 1 72 ? 11.568 4.638 -11.493 1.00 91.25 72 LEU A CA 1
ATOM 540 C C . LEU A 1 72 ? 11.492 4.616 -9.964 1.00 91.25 72 LEU A C 1
ATOM 542 O O . LEU A 1 72 ? 11.097 3.609 -9.383 1.00 91.25 72 LEU A O 1
ATOM 546 N N . LEU A 1 73 ? 11.799 5.745 -9.318 1.00 92.75 73 LEU A N 1
ATOM 547 C CA . LEU A 1 73 ? 11.622 5.892 -7.872 1.00 92.75 73 LEU A CA 1
ATOM 548 C C . LEU A 1 73 ? 10.152 5.736 -7.481 1.00 92.75 73 LEU A C 1
ATOM 550 O O . LEU A 1 73 ? 9.859 5.053 -6.505 1.00 92.75 73 LEU A O 1
ATOM 554 N N . LEU A 1 74 ? 9.229 6.300 -8.267 1.00 95.00 74 LEU A N 1
ATOM 555 C CA . LEU A 1 74 ? 7.794 6.108 -8.057 1.00 95.00 74 LEU A CA 1
ATOM 556 C C . LEU A 1 74 ? 7.390 4.632 -8.171 1.00 95.00 74 LEU A C 1
ATOM 558 O O . LEU A 1 74 ? 6.654 4.146 -7.318 1.00 95.00 74 LEU A O 1
ATOM 562 N N . ALA A 1 75 ? 7.882 3.908 -9.181 1.00 95.50 75 ALA A N 1
ATOM 563 C CA . ALA A 1 75 ? 7.594 2.484 -9.344 1.00 95.50 75 ALA A CA 1
ATOM 564 C C . ALA A 1 75 ? 8.050 1.671 -8.121 1.00 95.50 75 ALA A C 1
ATOM 566 O O . ALA A 1 75 ? 7.263 0.914 -7.555 1.00 95.50 75 ALA A O 1
ATOM 567 N N . VAL A 1 76 ? 9.286 1.889 -7.659 1.00 95.25 76 VAL A N 1
ATOM 568 C CA . VAL A 1 76 ? 9.820 1.235 -6.453 1.00 95.25 76 VAL A CA 1
ATOM 569 C C . VAL A 1 76 ? 9.011 1.620 -5.212 1.00 95.25 76 VAL A C 1
ATOM 571 O O . VAL A 1 76 ? 8.648 0.749 -4.424 1.00 95.25 76 VAL A O 1
ATOM 574 N N . LEU A 1 77 ? 8.675 2.903 -5.052 1.00 97.38 77 LEU A N 1
ATOM 575 C CA . LEU A 1 77 ? 7.879 3.391 -3.928 1.00 97.38 77 LEU A CA 1
ATOM 576 C C . LEU A 1 77 ? 6.500 2.726 -3.885 1.00 97.38 77 LEU A C 1
ATOM 578 O O . LEU A 1 77 ? 6.072 2.286 -2.823 1.00 97.38 77 LEU A O 1
ATOM 582 N N . LEU A 1 78 ? 5.823 2.603 -5.028 1.00 97.69 78 LEU A N 1
ATOM 583 C CA . LEU A 1 78 ? 4.526 1.933 -5.125 1.00 97.69 78 LEU A CA 1
ATOM 584 C C . LEU A 1 78 ? 4.621 0.452 -4.740 1.00 97.69 78 LEU A C 1
ATOM 586 O O . LEU A 1 78 ? 3.760 -0.039 -4.014 1.00 97.69 78 LEU A O 1
ATOM 590 N N . VAL A 1 79 ? 5.682 -0.251 -5.152 1.00 97.94 79 VAL A N 1
ATOM 591 C CA . VAL A 1 79 ? 5.918 -1.644 -4.732 1.00 97.94 79 VAL A CA 1
ATOM 592 C C . VAL A 1 79 ? 6.112 -1.736 -3.217 1.00 97.94 79 VAL A C 1
ATOM 594 O O . VAL A 1 79 ? 5.473 -2.566 -2.570 1.00 97.94 79 VAL A O 1
ATOM 597 N N . LEU A 1 80 ? 6.940 -0.864 -2.636 1.00 98.12 80 LEU A N 1
ATOM 598 C CA . LEU A 1 80 ? 7.197 -0.843 -1.193 1.00 98.12 80 LEU A CA 1
ATOM 599 C C . LEU A 1 80 ? 5.935 -0.521 -0.384 1.00 98.12 80 LEU A C 1
ATOM 601 O O . LEU A 1 80 ? 5.633 -1.217 0.584 1.00 98.12 80 LEU A O 1
ATOM 605 N N . VAL A 1 81 ? 5.171 0.489 -0.801 1.00 97.94 81 VAL A N 1
ATOM 606 C CA . VAL A 1 81 ? 3.904 0.868 -0.158 1.00 97.94 81 VAL A CA 1
ATOM 607 C C . VAL A 1 81 ? 2.866 -0.245 -0.305 1.00 97.94 81 VAL A C 1
ATOM 609 O O . VAL A 1 81 ? 2.158 -0.561 0.650 1.00 97.94 81 VAL A O 1
ATOM 612 N N . GLY A 1 82 ? 2.799 -0.894 -1.470 1.00 97.75 82 GLY A N 1
ATOM 613 C CA . GLY A 1 82 ? 1.931 -2.049 -1.689 1.00 97.75 82 GLY A CA 1
ATOM 614 C C . GLY A 1 82 ? 2.248 -3.201 -0.734 1.00 97.75 82 GLY A C 1
ATOM 615 O O . GLY A 1 82 ? 1.355 -3.730 -0.070 1.00 97.75 82 GLY A O 1
ATOM 616 N N . PHE A 1 83 ? 3.533 -3.532 -0.589 1.00 97.81 83 PHE A N 1
ATOM 617 C CA . PHE A 1 83 ? 4.002 -4.540 0.360 1.00 97.81 83 PHE A CA 1
ATOM 618 C C . PHE A 1 83 ? 3.701 -4.163 1.821 1.00 97.81 83 PHE A C 1
ATOM 620 O O . PHE A 1 83 ? 3.272 -5.012 2.609 1.00 97.81 83 PHE A O 1
ATOM 627 N N . GLN A 1 84 ? 3.868 -2.890 2.188 1.00 97.94 84 GLN A N 1
ATOM 628 C CA . GLN A 1 84 ? 3.524 -2.385 3.519 1.00 97.94 84 GLN A CA 1
ATOM 629 C C . GLN A 1 84 ? 2.029 -2.525 3.814 1.00 97.94 84 GLN A C 1
ATOM 631 O O . GLN A 1 84 ? 1.674 -2.981 4.899 1.00 97.94 84 GLN A O 1
ATOM 636 N N . PHE A 1 85 ? 1.148 -2.209 2.862 1.00 97.06 85 PHE A N 1
ATOM 637 C CA . PHE A 1 85 ? -0.290 -2.407 3.047 1.00 97.06 85 PHE A CA 1
ATOM 638 C C . PHE A 1 85 ? -0.647 -3.879 3.268 1.00 97.06 85 PHE A C 1
ATOM 640 O O . PHE A 1 85 ? -1.382 -4.186 4.205 1.00 97.06 85 PHE A O 1
ATOM 647 N N . ILE A 1 86 ? -0.083 -4.798 2.479 1.00 96.56 86 ILE A N 1
ATOM 648 C CA . ILE A 1 86 ? -0.297 -6.241 2.681 1.00 96.56 86 ILE A CA 1
ATOM 649 C C . ILE A 1 86 ? 0.173 -6.661 4.080 1.00 96.56 86 ILE A C 1
ATOM 651 O O . ILE A 1 86 ? -0.556 -7.347 4.797 1.00 96.56 86 ILE A O 1
ATOM 655 N N . SER A 1 87 ? 1.353 -6.195 4.496 1.00 96.69 87 SER A N 1
ATOM 656 C CA . SER A 1 87 ? 1.923 -6.487 5.816 1.00 96.69 87 SER A CA 1
ATOM 657 C C . SER A 1 87 ? 1.028 -5.981 6.952 1.00 96.69 87 SER A C 1
ATOM 659 O O . SER A 1 87 ? 0.735 -6.726 7.882 1.00 96.69 87 SER A O 1
ATOM 661 N N . ILE A 1 88 ? 0.528 -4.744 6.859 1.00 95.50 88 ILE A N 1
ATOM 662 C CA . ILE A 1 88 ? -0.399 -4.160 7.843 1.00 95.50 88 ILE A CA 1
ATOM 663 C C . ILE A 1 88 ? -1.720 -4.936 7.880 1.00 95.50 88 ILE A C 1
ATOM 665 O O . ILE A 1 88 ? -2.245 -5.193 8.961 1.00 95.50 88 ILE A O 1
ATOM 669 N N . GLY A 1 89 ? -2.243 -5.351 6.724 1.00 93.94 89 GLY A N 1
ATOM 670 C CA . GLY A 1 89 ? -3.443 -6.185 6.644 1.00 93.94 89 GLY A CA 1
ATOM 671 C C . GLY A 1 89 ? -3.277 -7.524 7.363 1.00 93.94 89 GLY A C 1
ATOM 672 O O . GLY A 1 89 ? -4.142 -7.908 8.151 1.00 93.94 89 GLY A O 1
ATOM 673 N N . LEU A 1 90 ? -2.146 -8.201 7.143 1.00 94.75 90 LEU A N 1
ATOM 674 C CA . LEU A 1 90 ? -1.819 -9.464 7.807 1.00 94.75 90 LEU A CA 1
ATOM 675 C C . LEU A 1 90 ? -1.638 -9.284 9.320 1.00 94.75 90 LEU A C 1
ATOM 677 O O . LEU A 1 90 ? -2.201 -10.053 10.098 1.00 94.75 90 LEU A O 1
ATOM 681 N N . LEU A 1 91 ? -0.900 -8.252 9.741 1.00 94.50 91 LEU A N 1
ATOM 682 C CA . LEU A 1 91 ? -0.720 -7.916 11.156 1.00 94.50 91 LEU A CA 1
ATOM 683 C C . LEU A 1 91 ? -2.058 -7.616 11.831 1.00 94.50 91 LEU A C 1
ATOM 685 O O . LEU A 1 91 ? -2.319 -8.112 12.924 1.00 94.50 91 LEU A O 1
ATOM 689 N N . GLY A 1 92 ? -2.930 -6.855 11.168 1.00 92.06 92 GLY A N 1
ATOM 690 C CA . GLY A 1 92 ? -4.282 -6.600 11.648 1.00 92.06 92 GLY A CA 1
ATOM 691 C C . GLY A 1 92 ? -5.060 -7.897 11.852 1.00 92.06 92 GLY A C 1
ATOM 692 O O . GLY A 1 92 ? -5.734 -8.058 12.865 1.00 92.06 92 GLY A O 1
ATOM 693 N N . GLU A 1 93 ? -4.949 -8.849 10.927 1.00 89.88 93 GLU A N 1
ATOM 694 C CA . GLU A 1 93 ? -5.682 -10.108 11.031 1.00 89.88 93 GLU A CA 1
ATOM 695 C C . GLU A 1 93 ? -5.147 -10.989 12.163 1.00 89.88 93 GLU A C 1
ATOM 697 O O . GLU A 1 93 ? -5.930 -11.588 12.900 1.00 89.88 93 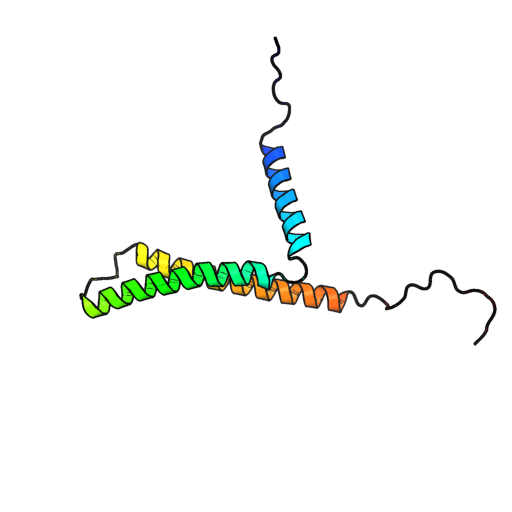GLU A O 1
ATOM 702 N N . MET A 1 94 ? -3.828 -11.003 12.369 1.00 90.38 94 MET A N 1
ATOM 703 C CA . MET A 1 94 ? -3.216 -11.642 13.534 1.00 90.38 94 MET A CA 1
ATOM 704 C C . MET A 1 94 ? -3.689 -10.999 14.842 1.00 90.38 94 MET A C 1
ATOM 706 O O . MET A 1 94 ? -4.077 -11.717 15.758 1.00 90.38 94 MET A O 1
ATOM 710 N N . LEU A 1 95 ? -3.726 -9.666 14.924 1.00 90.00 95 LEU A N 1
ATOM 711 C CA . LEU A 1 95 ? -4.206 -8.949 16.110 1.00 90.00 95 LEU A CA 1
ATOM 712 C C . LEU A 1 95 ? -5.668 -9.274 16.425 1.00 90.00 95 LEU A C 1
ATOM 714 O O . LEU A 1 95 ? -6.003 -9.530 17.580 1.00 90.00 95 LEU A O 1
ATOM 718 N N . VAL A 1 96 ? -6.532 -9.308 15.409 1.00 86.94 96 VAL A N 1
ATOM 719 C CA . VAL A 1 96 ? -7.948 -9.665 15.571 1.00 86.94 96 VAL A CA 1
ATOM 720 C C . VAL A 1 96 ? -8.091 -11.095 16.082 1.00 86.94 96 VAL A C 1
ATOM 722 O O . VAL A 1 96 ? -8.869 -11.324 17.009 1.00 86.94 96 VAL A O 1
ATOM 725 N N . ARG A 1 97 ? -7.335 -12.048 15.522 1.00 83.00 97 ARG A N 1
ATOM 726 C CA . ARG A 1 97 ? -7.350 -13.449 15.967 1.00 83.00 97 ARG A CA 1
ATOM 727 C C . ARG A 1 97 ? -6.877 -13.570 17.409 1.00 83.00 97 ARG A C 1
ATOM 729 O O . ARG A 1 97 ? -7.619 -14.097 18.225 1.00 83.00 97 ARG A O 1
ATOM 736 N N . THR A 1 98 ? -5.726 -12.994 17.748 1.00 84.75 98 THR A N 1
ATOM 737 C CA . THR A 1 98 ? -5.196 -12.994 19.120 1.00 84.75 98 THR A CA 1
ATOM 738 C C . THR A 1 98 ? -6.170 -12.350 20.105 1.00 84.75 98 THR A C 1
ATOM 740 O O . THR A 1 98 ? -6.362 -12.869 21.202 1.00 84.75 98 THR A O 1
ATOM 743 N N . TYR A 1 99 ? -6.832 -11.254 19.722 1.00 81.88 99 TYR A N 1
ATOM 744 C CA . TYR A 1 99 ? -7.849 -10.618 20.557 1.00 81.88 99 TYR A CA 1
ATOM 745 C C . TYR A 1 99 ? -9.041 -11.552 20.807 1.00 81.88 99 TYR A C 1
ATOM 747 O O . TYR A 1 99 ? -9.433 -11.736 21.954 1.00 81.88 99 TYR A O 1
ATOM 755 N N . HIS A 1 100 ? -9.595 -12.185 19.770 1.00 75.50 100 HIS A N 1
ATOM 756 C CA . HIS A 1 100 ? -10.739 -13.093 19.925 1.00 75.50 100 HIS A CA 1
ATOM 757 C C . HIS A 1 100 ? -10.374 -14.386 20.672 1.00 75.50 100 HIS A C 1
ATOM 759 O O . HIS A 1 100 ? -11.151 -14.834 21.513 1.00 75.50 100 HIS A O 1
ATOM 765 N N . GLU A 1 101 ? -9.183 -14.937 20.432 1.00 72.56 101 GLU A N 1
ATOM 766 C CA . GLU A 1 101 ? -8.628 -16.102 21.135 1.00 72.56 101 GLU A CA 1
ATOM 767 C C . GLU A 1 101 ? -8.440 -15.801 22.634 1.00 72.56 101 GLU A C 1
ATOM 769 O O . GLU A 1 101 ? -8.870 -16.560 23.503 1.00 72.56 101 GLU A O 1
ATOM 774 N N . SER A 1 102 ? -7.873 -14.630 22.951 1.00 66.06 102 SER A N 1
ATOM 775 C CA . SER A 1 102 ? -7.660 -14.160 24.324 1.00 66.06 102 SER A CA 1
ATOM 776 C C . SER A 1 102 ? -8.961 -13.861 25.065 1.00 66.06 102 SER A C 1
ATOM 778 O O . SER A 1 102 ? -8.974 -13.906 26.295 1.00 66.06 102 SER A O 1
ATOM 780 N N . GLN A 1 103 ? -10.038 -13.512 24.357 1.00 65.12 103 GLN A N 1
ATOM 781 C CA . GLN A 1 103 ? -11.294 -13.121 24.992 1.00 65.12 103 GLN A CA 1
ATOM 782 C C . GLN A 1 103 ? -12.038 -14.300 25.620 1.00 65.12 103 GLN A C 1
ATOM 784 O O . GLN A 1 103 ? -12.895 -14.029 26.454 1.00 65.12 103 GLN A O 1
ATOM 789 N N . ARG A 1 104 ? -11.710 -15.557 25.260 1.00 58.34 104 ARG A N 1
ATOM 790 C CA . ARG A 1 104 ? -12.085 -16.808 25.958 1.00 58.34 104 ARG A CA 1
ATOM 791 C C . ARG A 1 104 ? -13.482 -16.764 26.607 1.00 58.34 104 ARG A C 1
ATOM 793 O O . ARG A 1 104 ? -13.663 -17.189 27.748 1.00 58.34 104 ARG A O 1
ATOM 800 N N . LYS A 1 105 ? -14.462 -16.175 25.903 1.00 58.22 105 LYS A N 1
ATOM 801 C CA . LYS A 1 105 ? -15.769 -15.864 26.488 1.00 58.22 105 LYS A CA 1
ATOM 802 C C . LYS A 1 105 ? -16.498 -17.186 26.709 1.00 58.22 105 LYS A C 1
ATOM 804 O O . LYS A 1 105 ? -16.550 -17.987 25.773 1.00 58.22 105 LYS A O 1
ATOM 809 N N . PRO A 1 106 ? -17.028 -17.442 27.916 1.00 58.75 106 PRO A N 1
ATOM 810 C CA . PRO A 1 106 ? -17.763 -18.669 28.171 1.00 58.75 106 PRO A CA 1
ATOM 811 C C . PRO A 1 106 ? -18.938 -18.774 27.1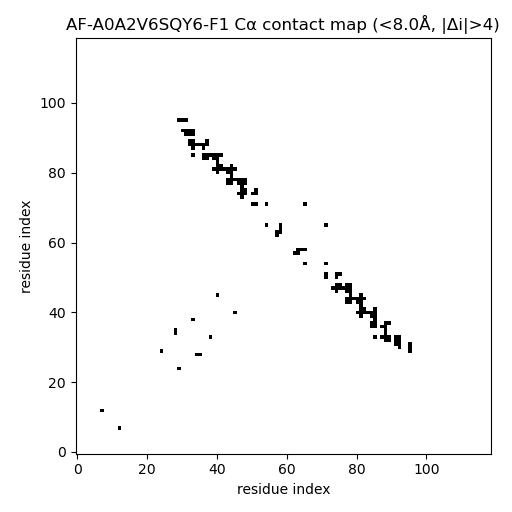92 1.00 58.75 106 PRO A C 1
ATOM 813 O O . PRO A 1 106 ? -19.601 -17.780 26.893 1.00 58.75 106 PRO A O 1
ATOM 816 N N . ILE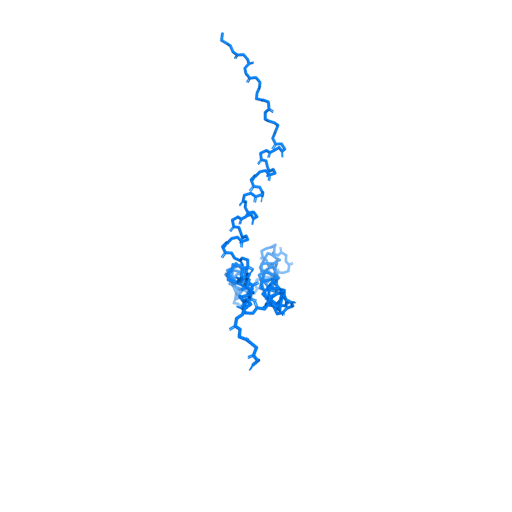 A 1 107 ? -19.169 -19.989 26.682 1.00 59.75 107 ILE A N 1
ATOM 817 C CA . ILE A 1 107 ? -20.202 -20.307 25.675 1.00 59.75 107 ILE A CA 1
ATOM 818 C C . ILE A 1 107 ? -21.610 -19.951 26.182 1.00 59.75 107 ILE A C 1
ATOM 820 O O . I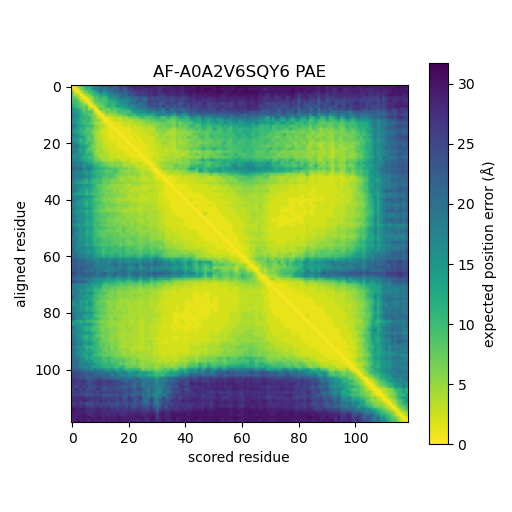LE A 1 107 ? -22.531 -19.752 25.395 1.00 59.75 107 ILE A O 1
ATOM 824 N N . TYR A 1 108 ? -21.775 -19.818 27.496 1.00 62.25 108 TYR A N 1
ATOM 825 C CA . TYR A 1 108 ? -23.029 -19.467 28.130 1.00 62.25 108 TYR A CA 1
ATOM 826 C C . TYR A 1 108 ? -22.807 -18.464 29.265 1.00 62.25 108 TYR A C 1
ATOM 828 O O . TYR A 1 108 ? -21.803 -18.492 29.975 1.00 62.25 108 TYR A O 1
ATOM 836 N N . ILE A 1 109 ? -23.786 -17.580 29.436 1.00 71.81 109 ILE A N 1
ATOM 837 C CA . ILE A 1 109 ? -23.936 -16.730 30.615 1.00 71.81 109 ILE A CA 1
ATOM 838 C C . ILE A 1 109 ? -25.148 -17.299 31.350 1.00 71.81 109 ILE A C 1
ATOM 840 O O . ILE A 1 109 ? -26.274 -17.134 30.879 1.00 71.81 109 ILE A O 1
ATOM 844 N N . VAL A 1 110 ? -24.929 -18.021 32.454 1.00 75.69 110 VAL A N 1
ATOM 845 C CA . VAL A 1 110 ? -26.038 -18.481 33.305 1.00 75.69 110 VAL A CA 1
ATOM 846 C C . VAL A 1 110 ? -26.667 -17.241 33.917 1.00 75.69 110 VAL A C 1
ATOM 848 O O . VAL A 1 110 ? -26.015 -16.527 34.675 1.00 75.69 110 VAL A O 1
ATOM 851 N N . ARG A 1 111 ? -27.905 -16.941 33.522 1.00 72.69 111 ARG A N 1
ATOM 852 C CA . ARG A 1 111 ? -28.619 -15.764 34.025 1.00 72.69 111 ARG A CA 1
ATOM 853 C C . ARG A 1 111 ? -29.205 -15.995 35.407 1.00 72.69 111 ARG A C 1
ATOM 855 O O . ARG A 1 111 ? -29.185 -15.065 36.192 1.00 72.69 111 ARG A O 1
ATOM 862 N N . GLU A 1 112 ? -29.662 -17.209 35.696 1.00 76.31 112 GLU A N 1
ATOM 863 C CA . GLU A 1 112 ? -30.171 -17.621 37.004 1.00 76.31 112 GLU A CA 1
ATOM 864 C C . GLU A 1 112 ? -30.254 -19.153 37.045 1.00 76.31 112 GLU A C 1
ATOM 866 O O . GLU A 1 112 ? -30.665 -19.787 36.070 1.00 76.31 112 GLU A O 1
ATOM 871 N N . THR A 1 113 ? -29.837 -19.749 38.162 1.00 72.81 113 THR A N 1
ATOM 872 C CA . THR A 1 113 ? -30.065 -21.162 38.486 1.00 72.81 113 THR A CA 1
ATOM 873 C C . THR A 1 113 ? -31.309 -21.261 39.358 1.00 72.81 113 THR A C 1
ATOM 875 O O . THR A 1 113 ? -31.353 -20.660 40.431 1.00 72.81 113 THR A O 1
ATOM 878 N N . PHE A 1 114 ? -32.314 -22.018 38.921 1.00 76.00 114 PHE A N 1
ATOM 879 C CA . PHE A 1 114 ? -33.478 -22.315 39.753 1.00 76.00 114 PHE A CA 1
ATOM 880 C C . PHE A 1 114 ? -33.076 -23.305 40.861 1.00 76.00 114 PHE A C 1
ATOM 882 O O . PHE A 1 114 ? -32.497 -24.346 40.542 1.00 76.00 114 PHE A O 1
ATOM 889 N N . PRO A 1 115 ? -33.368 -23.026 42.144 1.00 65.31 115 PRO A N 1
ATOM 890 C CA . PRO A 1 115 ? -33.141 -23.977 43.224 1.00 65.31 115 PRO A CA 1
ATOM 891 C C . PRO A 1 115 ? -34.193 -25.086 43.111 1.00 65.31 115 PRO A C 1
ATOM 893 O O . PRO A 1 115 ? -35.341 -24.908 43.510 1.00 65.31 115 PRO A O 1
ATOM 896 N N . GLY A 1 116 ? -33.835 -26.206 42.486 1.00 64.81 116 GLY A N 1
ATOM 897 C CA . GLY A 1 116 ? -34.783 -27.306 42.285 1.00 64.81 116 GLY A CA 1
ATOM 898 C C . GLY A 1 116 ? -34.213 -28.603 41.722 1.00 64.81 116 GLY A C 1
ATOM 899 O O . GLY A 1 116 ? -34.987 -29.487 41.371 1.00 64.81 116 GLY A O 1
ATOM 900 N N . GLY A 1 117 ? -32.893 -28.748 41.634 1.00 62.59 117 GLY A N 1
ATOM 901 C CA . GLY A 1 117 ? -32.277 -29.989 41.179 1.00 62.59 117 GLY A CA 1
ATOM 902 C C . GLY A 1 117 ? -30.804 -30.020 41.543 1.00 62.59 117 GLY A C 1
ATOM 903 O O . GLY A 1 117 ? -29.984 -29.500 40.796 1.00 62.59 117 GLY A O 1
ATOM 904 N N . ASP A 1 118 ? -30.503 -30.603 42.699 1.00 58.59 118 ASP A N 1
ATOM 905 C CA . ASP A 1 118 ? -29.162 -31.080 43.040 1.00 58.59 118 ASP A CA 1
ATOM 906 C C . ASP A 1 118 ? -29.000 -32.520 42.507 1.00 58.59 118 ASP A C 1
ATOM 908 O O . ASP A 1 118 ? -29.996 -33.249 42.437 1.00 58.59 118 ASP A O 1
ATOM 912 N N . PRO A 1 119 ? -27.765 -33.027 42.380 1.00 60.66 119 PRO A N 1
ATOM 913 C CA . PRO A 1 119 ? -26.696 -32.674 41.442 1.00 60.66 119 PRO A CA 1
ATOM 914 C C . PRO A 1 119 ? -26.679 -33.561 40.180 1.00 60.66 119 PRO A C 1
ATOM 916 O O . PRO A 1 119 ? -27.162 -34.715 40.237 1.00 60.66 119 PRO A O 1
#

Foldseek 3Di:
DDPPPPPDDPVVVVVVVVVVVVVVCCVPPQQQLLVVLLVQLCVQLVVLVVQLVVVVVCCVPVVDDDPPDVSPVSSVVSNVSSVVSNVVRVVSNVVSVCVVVVPCDPPDDCPDDDPDDDD

pLDDT: mean 83.33, std 13.4, range [48.53, 98.12]

Mean predicted aligned error: 11.49 Å

Solvent-accessible surface area (backbone atoms only — not comparable to full-atom values): 6790 Å² total; per-residue (Å²): 135,83,88,77,73,76,89,70,56,69,72,58,57,54,51,53,51,53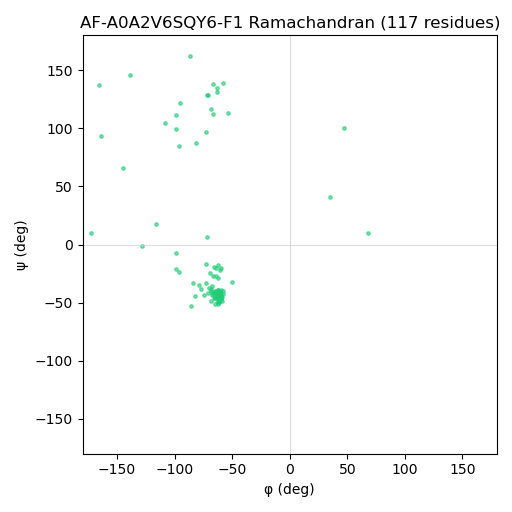,48,51,50,48,52,52,44,47,74,78,32,58,86,49,32,33,66,60,30,29,51,50,10,50,52,41,17,46,52,10,50,51,49,41,49,54,53,52,50,44,32,71,75,69,63,50,86,62,93,83,44,71,66,54,56,49,14,53,48,28,32,52,53,9,52,48,28,33,50,50,8,50,51,45,37,51,52,42,49,52,50,59,63,71,56,67,70,69,97,65,80,86,86,74,83,78,94,81,76,85,131

Sequence (119 aa):
RRRGVSKYGLGRTVRVLLDLLTVKFLMSYGTRPIQIFGLLGLGVGGAGLVLGGLLSFERIVRGSPLANRPILLLAVLLVLVGFQFISIGLLGEMLVRTYHESQRKPIYIVRETFPGGDP